Protein AF-A0A3C1A4V4-F1 (afdb_monomer)

Radius of gyration: 18.72 Å; Cα contacts (8 Å, |Δi|>4): 155; chains: 1; bounding box: 35×50×52 Å

Nearest PDB structures (foldseek):
  5gve-assembly1_A  TM=3.252E-01  e=4.036E+00  Homo sapiens

pLDDT: mean 88.4, std 13.24, range [41.78, 98.62]

Solvent-accessible surface area (backbone atoms only — not comparable to full-atom values): 7143 Å² total; per-residue (Å²): 132,82,80,74,73,53,57,53,72,42,78,36,79,95,75,76,32,25,28,21,38,44,83,45,77,56,98,94,40,80,45,81,46,74,50,71,40,55,62,67,57,25,48,20,62,68,68,74,50,72,59,66,39,56,42,45,42,65,90,60,77,81,53,97,58,97,69,77,54,63,21,67,41,72,69,50,41,50,51,52,35,73,77,34,50,92,37,48,41,46,86,94,37,59,89,63,45,54,75,68,54,50,53,48,52,54,54,50,38,51,52,53,35,46,76,68,67,76,99

Sequence (119 aa):
MKRKNKTIPYYSRKKGKWRVKIVMGYQGKDYLQTEEGELDYVVCEYLRTSLYYPFWLDENRDTERDFQPHAHSFNDALSWLLHYPEHFSIEGFEEFYSEQEIELIQKFQKKLLEDMGKI

Foldseek 3Di:
DPPPQQQDWDQDPVVRWIKHWDWDDDPNDTDIDIDIHHPQVRVCRSVVHFQWAFWWFQVPPPDPDPDGDTDRDLVVLVVVCLVRLPRIGCVVPCVSDDPVSVVVSVVSSVVSCVVVVND

Secondary structure (DSSP, 8-state):
-----TTS-EEETTTTEEEEEEEEEETTEEEEEEEEESHHHHHHHHHT----EE-EEGGGTT---S---EESSHHHHHHHHHH-TTTEE-TT-GGGS-HHHHHHHHHHHHHHHHHTT--

Structure (mmCIF, N/CA/C/O backbone):
data_AF-A0A3C1A4V4-F1
#
_entry.id   AF-A0A3C1A4V4-F1
#
loop_
_atom_site.group_PDB
_atom_site.id
_atom_site.type_symbol
_atom_site.label_atom_id
_atom_site.label_alt_id
_atom_site.label_comp_id
_atom_site.label_asym_id
_atom_site.label_entity_id
_atom_site.label_seq_id
_atom_site.pdbx_PDB_ins_code
_atom_site.Cartn_x
_atom_site.Cartn_y
_atom_site.Cartn_z
_atom_site.occupancy
_atom_site.B_iso_or_equiv
_atom_site.auth_seq_id
_atom_site.auth_comp_id
_atom_site.auth_asym_id
_atom_site.auth_atom_id
_atom_site.pdbx_PDB_model_num
ATOM 1 N N . MET A 1 1 ? -20.365 14.929 30.698 1.00 41.78 1 MET A N 1
ATOM 2 C CA . MET A 1 1 ? -19.406 14.240 29.799 1.00 41.78 1 MET A CA 1
ATOM 3 C C . MET A 1 1 ? -19.029 15.173 28.655 1.00 41.78 1 MET A C 1
ATOM 5 O O . MET A 1 1 ? -19.887 15.462 27.829 1.00 41.78 1 MET A O 1
ATOM 9 N N . LYS A 1 2 ? -17.788 15.685 28.608 1.00 42.50 2 LYS A N 1
ATOM 10 C CA . LYS A 1 2 ? -17.304 16.485 27.467 1.00 42.50 2 LYS A CA 1
ATOM 11 C C . LYS A 1 2 ? -17.407 15.623 26.202 1.00 42.50 2 LYS A C 1
ATOM 13 O O . LYS A 1 2 ? -16.904 14.499 26.197 1.00 42.50 2 LYS A O 1
ATOM 18 N N . ARG A 1 3 ? -18.107 16.104 25.165 1.00 47.09 3 ARG A N 1
ATOM 19 C CA . ARG A 1 3 ? -18.153 15.440 23.853 1.00 47.09 3 ARG A CA 1
ATOM 20 C C . ARG A 1 3 ? -16.701 15.244 23.417 1.00 47.09 3 ARG A C 1
ATOM 22 O O . ARG A 1 3 ? -16.008 16.230 23.207 1.00 47.09 3 ARG A O 1
ATOM 29 N N . LYS A 1 4 ? -16.222 13.994 23.372 1.00 54.69 4 LYS A N 1
ATOM 30 C CA . LYS A 1 4 ? -14.878 13.679 22.868 1.00 54.69 4 LYS A CA 1
ATOM 31 C C . LYS A 1 4 ? -14.746 14.358 21.506 1.00 54.69 4 LYS A C 1
ATOM 33 O O . LYS A 1 4 ? -15.587 14.099 20.643 1.00 54.69 4 LYS A O 1
ATOM 38 N N . ASN A 1 5 ? -13.760 15.236 21.338 1.00 57.44 5 ASN A N 1
ATOM 39 C CA . ASN A 1 5 ? -13.426 15.806 20.039 1.00 57.44 5 ASN A CA 1
ATOM 40 C C . ASN A 1 5 ? -13.049 14.638 19.125 1.00 57.44 5 ASN A C 1
ATOM 42 O O . ASN A 1 5 ? -11.953 14.097 19.208 1.00 57.44 5 ASN A O 1
ATOM 46 N N . LYS A 1 6 ? -14.004 14.192 18.301 1.00 66.31 6 LYS A N 1
ATOM 47 C CA . LYS A 1 6 ? -13.857 13.055 17.373 1.00 66.31 6 LYS A CA 1
ATOM 48 C C . LYS A 1 6 ? -12.998 13.406 16.151 1.00 66.31 6 LYS A C 1
ATOM 50 O O . LYS A 1 6 ? -13.086 12.730 15.135 1.00 66.31 6 LYS A O 1
ATOM 55 N N . THR A 1 7 ? -12.234 14.486 16.252 1.00 80.00 7 THR A N 1
ATOM 56 C CA . THR A 1 7 ? -11.283 14.959 15.252 1.00 80.00 7 THR A CA 1
ATOM 57 C C . THR A 1 7 ? -9.937 14.258 15.377 1.00 80.00 7 THR A C 1
ATOM 59 O O . THR A 1 7 ? -9.169 14.312 14.437 1.00 80.00 7 THR A O 1
ATOM 62 N N . ILE A 1 8 ? -9.656 13.573 16.491 1.00 91.19 8 ILE A N 1
ATOM 63 C CA . ILE A 1 8 ? -8.502 12.671 16.621 1.00 91.19 8 ILE A CA 1
ATOM 64 C C . ILE A 1 8 ? -8.941 11.263 16.187 1.00 91.19 8 ILE A C 1
ATOM 66 O O . ILE A 1 8 ? -10.020 10.842 16.627 1.00 91.19 8 ILE A O 1
ATOM 70 N N . PRO A 1 9 ? -8.145 10.530 15.380 1.00 94.50 9 PRO A N 1
ATOM 71 C CA . PRO A 1 9 ? -8.407 9.137 15.030 1.00 94.50 9 PRO A CA 1
ATOM 72 C C . PRO A 1 9 ? -8.784 8.266 16.235 1.00 94.50 9 PRO A C 1
ATOM 74 O O . PRO A 1 9 ? -8.170 8.333 17.301 1.00 94.50 9 PRO A O 1
ATOM 77 N N . TYR A 1 10 ? -9.819 7.442 16.085 1.00 94.00 10 TYR A N 1
ATOM 78 C CA . TYR A 1 10 ? -10.293 6.553 17.142 1.00 94.00 10 TYR A CA 1
ATOM 79 C C . TYR A 1 10 ? -10.846 5.244 16.585 1.00 94.00 10 TYR A C 1
ATOM 81 O O . TYR A 1 10 ? -11.543 5.218 15.572 1.00 94.00 10 TYR A O 1
ATOM 89 N N . TYR A 1 11 ? -10.599 4.146 17.300 1.00 95.38 11 TYR A N 1
ATOM 90 C CA . TYR A 1 11 ? -11.131 2.844 16.920 1.00 95.38 11 TYR A CA 1
ATOM 91 C C . TYR A 1 11 ? -12.597 2.689 17.342 1.00 95.38 11 TYR A C 1
ATOM 93 O O . TYR A 1 11 ? -12.963 2.850 18.514 1.00 95.38 11 TYR A O 1
ATOM 101 N N . SER A 1 12 ? -13.466 2.350 16.391 1.00 94.69 12 SER A N 1
ATOM 102 C CA . SER A 1 12 ? -14.878 2.081 16.639 1.00 94.69 12 SER A CA 1
ATOM 103 C C . SER A 1 12 ? -15.132 0.583 16.746 1.00 94.69 12 SER A C 1
ATOM 105 O O . SER A 1 12 ? -15.414 -0.078 15.752 1.00 94.69 12 SER A O 1
ATOM 107 N N . ARG A 1 13 ? -15.149 0.056 17.977 1.00 94.25 13 ARG A N 1
ATOM 108 C CA . ARG A 1 13 ? -15.423 -1.374 18.239 1.00 94.25 13 ARG A CA 1
ATOM 109 C C . ARG A 1 13 ? -16.718 -1.888 17.598 1.00 94.25 13 ARG A C 1
ATOM 111 O O . ARG A 1 13 ? -16.749 -3.002 17.108 1.00 94.25 13 ARG A O 1
ATOM 118 N N . LYS A 1 14 ? -17.774 -1.065 17.552 1.00 94.00 14 LYS A N 1
ATOM 119 C CA . LYS A 1 14 ? -19.058 -1.422 16.912 1.00 94.00 14 LYS A CA 1
ATOM 120 C C . LYS A 1 14 ? -18.928 -1.660 15.401 1.00 94.00 14 LYS A C 1
ATOM 122 O O . LYS A 1 14 ? -19.719 -2.403 14.837 1.00 94.00 14 LYS A O 1
ATOM 127 N N . LYS A 1 15 ? -18.004 -0.958 14.746 1.00 90.88 15 LYS A N 1
ATOM 128 C CA . LYS A 1 15 ? -17.798 -1.003 13.293 1.00 90.88 15 LYS A CA 1
ATOM 129 C C . LYS A 1 15 ? -16.585 -1.842 12.895 1.00 90.88 15 LYS A C 1
ATOM 131 O O . LYS A 1 15 ? -16.455 -2.148 11.721 1.00 90.88 15 LYS A O 1
ATOM 136 N N . GLY A 1 16 ? -15.713 -2.174 13.846 1.00 95.44 16 GLY A N 1
ATOM 137 C CA . GLY A 1 16 ? -14.464 -2.884 13.589 1.00 95.44 16 GLY A CA 1
ATOM 138 C C . GLY A 1 16 ? -13.414 -2.058 12.838 1.00 95.44 16 GLY A C 1
ATOM 139 O O . GLY A 1 16 ? -12.490 -2.643 12.297 1.00 95.44 16 GLY A O 1
ATOM 140 N N . LYS A 1 17 ? -13.544 -0.724 12.787 1.00 95.88 17 LYS A N 1
ATOM 141 C CA . LYS A 1 17 ? -12.704 0.163 11.957 1.00 95.88 17 LYS A CA 1
ATOM 142 C C . LYS A 1 17 ? -12.164 1.364 12.727 1.00 95.88 17 LYS A C 1
ATOM 144 O O . LYS A 1 17 ? -12.804 1.825 13.685 1.00 95.88 17 LYS A O 1
ATOM 149 N N . TRP A 1 18 ? -11.038 1.908 12.269 1.00 95.44 18 TRP A N 1
ATOM 150 C CA . TRP A 1 18 ? -10.571 3.235 12.668 1.00 95.44 18 TRP A CA 1
ATOM 151 C C . TRP A 1 18 ? -11.425 4.311 12.016 1.00 95.44 18 TRP A C 1
ATOM 153 O O . TRP A 1 18 ? -12.006 4.092 10.955 1.00 95.44 18 TRP A O 1
ATOM 163 N N . ARG A 1 19 ? -11.573 5.452 12.693 1.00 95.50 19 ARG A N 1
ATOM 164 C CA . ARG A 1 19 ? -12.405 6.561 12.222 1.00 95.50 19 ARG A CA 1
ATOM 165 C C . ARG A 1 19 ? -11.816 7.903 12.611 1.00 95.50 19 ARG A C 1
ATOM 167 O O . ARG A 1 19 ? -11.302 8.045 13.719 1.00 95.50 19 ARG A O 1
ATOM 174 N N . VAL A 1 20 ? -12.021 8.909 11.773 1.00 94.19 20 VAL A N 1
ATOM 175 C CA . VAL A 1 20 ? -11.739 10.314 12.087 1.00 94.19 20 VAL A CA 1
ATOM 176 C C . VAL A 1 20 ? -12.864 11.189 11.554 1.00 94.19 20 VAL A C 1
ATOM 178 O O . VAL A 1 20 ? -13.541 10.835 10.594 1.00 94.19 20 VAL A O 1
ATOM 181 N N . LYS A 1 21 ? -13.126 12.314 12.218 1.00 93.06 21 LYS A N 1
ATOM 182 C CA . LYS A 1 21 ? -14.001 13.350 11.676 1.00 93.06 21 LYS A CA 1
ATOM 183 C C . LYS A 1 21 ? -13.171 14.515 11.173 1.00 93.06 21 LYS A C 1
ATOM 185 O O . LYS A 1 21 ? -12.503 15.161 11.978 1.00 93.06 21 LYS A O 1
ATOM 190 N N . ILE A 1 22 ? -13.280 14.801 9.886 1.00 89.88 22 ILE A N 1
ATOM 191 C CA . ILE A 1 22 ? -12.587 15.904 9.225 1.00 89.88 22 ILE A CA 1
ATOM 192 C C . ILE A 1 22 ? -13.588 16.988 8.830 1.00 89.88 22 ILE A C 1
ATOM 194 O O . ILE A 1 22 ? -14.765 16.715 8.581 1.00 89.88 22 ILE A O 1
ATOM 198 N N . VAL A 1 23 ? -13.131 18.238 8.835 1.00 87.75 23 VAL A N 1
ATOM 199 C CA . VAL A 1 23 ? -13.907 19.374 8.329 1.00 87.75 23 VAL A CA 1
ATOM 200 C C . VAL A 1 23 ? -13.545 19.565 6.865 1.00 87.75 23 VAL A C 1
ATOM 202 O O . VAL A 1 23 ? -12.368 19.751 6.544 1.00 87.75 23 VAL A O 1
ATOM 205 N N . MET A 1 24 ? -14.558 19.512 6.010 1.00 84.44 24 MET A N 1
ATOM 206 C CA . MET A 1 24 ? -14.463 19.671 4.564 1.00 84.44 24 MET A CA 1
ATOM 207 C C . MET A 1 24 ? -15.206 20.935 4.148 1.00 84.44 24 MET A C 1
ATOM 209 O O . MET A 1 24 ? -16.250 21.247 4.719 1.00 84.44 24 MET A O 1
ATOM 213 N N . GLY A 1 25 ? -14.683 21.640 3.148 1.00 86.25 25 GLY A N 1
ATOM 214 C CA . GLY A 1 25 ? -15.336 22.801 2.549 1.00 86.25 25 GLY A CA 1
ATOM 215 C C . GLY A 1 25 ? -15.904 22.446 1.178 1.00 86.25 25 GLY A C 1
ATOM 216 O O . GLY A 1 25 ? -15.185 21.923 0.331 1.00 86.25 25 GLY A O 1
ATOM 217 N N . TYR A 1 26 ? -17.178 22.743 0.933 1.00 83.69 26 TYR A N 1
ATOM 218 C CA . TYR A 1 26 ? -17.784 22.641 -0.396 1.00 83.69 26 TYR A CA 1
ATOM 219 C C . TYR A 1 26 ? -18.690 23.842 -0.655 1.00 83.69 26 TYR A C 1
ATOM 221 O O . TYR A 1 26 ? -19.547 24.167 0.165 1.00 83.69 26 TYR A O 1
ATOM 229 N N . GLN A 1 27 ? -18.480 24.525 -1.786 1.00 89.19 27 GLN A N 1
ATOM 230 C CA . GLN A 1 27 ? -19.236 25.724 -2.182 1.00 89.19 27 GLN A CA 1
ATOM 231 C C . GLN A 1 27 ? -19.331 26.789 -1.067 1.00 89.19 27 GLN A C 1
ATOM 233 O O . GLN A 1 27 ? -20.390 27.366 -0.819 1.00 89.19 27 GLN A O 1
ATOM 238 N N . GLY A 1 28 ? -18.223 27.024 -0.354 1.00 89.88 28 GLY A N 1
ATOM 239 C CA . GLY A 1 28 ? -18.151 28.011 0.730 1.00 89.88 28 GLY A CA 1
ATOM 240 C C . GLY A 1 28 ? -18.856 27.604 2.030 1.00 89.88 28 GLY A C 1
ATOM 241 O O . GLY A 1 28 ? -19.059 28.454 2.894 1.00 89.88 28 GLY A O 1
ATOM 242 N N . LYS A 1 29 ? -19.245 26.332 2.183 1.00 88.69 29 LYS A N 1
ATOM 243 C CA . LYS A 1 29 ? -19.823 25.788 3.417 1.00 88.69 29 LYS A CA 1
ATOM 244 C C . LYS A 1 29 ? -18.951 24.680 3.986 1.00 88.69 29 LYS A C 1
ATOM 246 O O . LYS A 1 29 ? -18.574 23.757 3.265 1.00 88.69 29 LYS A O 1
ATOM 251 N N . ASP A 1 30 ? -18.728 24.746 5.293 1.00 90.75 30 ASP A N 1
ATOM 252 C CA . ASP A 1 30 ? -18.048 23.692 6.034 1.00 90.75 30 ASP A CA 1
ATOM 253 C C . ASP A 1 30 ? -19.036 22.607 6.463 1.00 90.75 3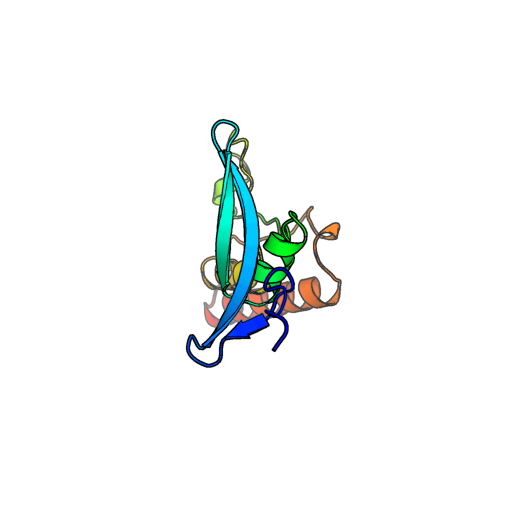0 ASP A C 1
ATOM 255 O O . ASP A 1 30 ? -20.117 22.885 6.991 1.00 90.75 30 ASP A O 1
ATOM 259 N N . TYR A 1 31 ? -18.645 21.352 6.280 1.00 87.12 31 TYR A N 1
ATOM 260 C CA . TYR A 1 31 ? -19.359 20.195 6.798 1.00 87.12 31 TYR A CA 1
ATOM 261 C C . TYR A 1 31 ? -18.385 19.182 7.394 1.00 87.12 31 TYR A C 1
ATOM 263 O O . TYR A 1 31 ? -17.185 19.178 7.130 1.00 87.12 31 TYR A O 1
ATOM 271 N N . LEU A 1 32 ? -18.920 18.332 8.265 1.00 88.50 32 LEU A N 1
ATOM 272 C CA . LEU A 1 32 ? -18.147 17.338 8.991 1.00 88.50 32 LEU A CA 1
ATOM 273 C C . LEU A 1 32 ? -18.297 15.985 8.298 1.00 88.50 32 LEU A C 1
ATOM 275 O O . LEU A 1 32 ? -19.359 15.364 8.383 1.00 88.50 32 LEU A O 1
ATOM 279 N N . GLN A 1 33 ? -17.232 15.518 7.659 1.00 90.12 33 GLN A N 1
ATOM 280 C CA . GLN A 1 33 ? -17.162 14.192 7.058 1.00 90.12 33 GLN A CA 1
ATOM 281 C C . GLN A 1 33 ? -16.561 13.201 8.059 1.00 90.12 33 GLN A C 1
ATOM 283 O O . GLN A 1 33 ? -15.797 13.578 8.949 1.00 90.12 33 GLN A O 1
ATOM 288 N N . THR A 1 34 ? -16.985 11.939 7.997 1.00 93.44 34 THR A N 1
ATOM 289 C CA . THR A 1 34 ? -16.392 10.868 8.806 1.00 93.44 34 THR A CA 1
ATOM 290 C C . THR A 1 34 ? -15.724 9.881 7.877 1.00 93.44 34 THR A C 1
ATOM 292 O O . THR A 1 34 ? -16.432 9.177 7.164 1.00 93.44 34 THR A O 1
ATOM 295 N N . GLU A 1 35 ? -14.403 9.803 7.964 1.00 93.69 35 GLU A N 1
ATOM 296 C CA . GLU A 1 35 ? -13.613 8.790 7.275 1.00 93.69 35 GLU A CA 1
ATOM 297 C C . GLU A 1 35 ? -13.492 7.545 8.143 1.00 93.69 35 GLU A C 1
ATOM 299 O O . GLU A 1 35 ? -13.439 7.632 9.380 1.00 93.69 35 GLU A O 1
ATOM 304 N N . GLU A 1 36 ? -13.498 6.375 7.507 1.00 94.38 36 GLU A N 1
ATOM 305 C CA . GLU A 1 36 ? -13.365 5.094 8.191 1.00 94.38 36 GLU A CA 1
ATOM 306 C C . GLU A 1 36 ? -12.645 4.038 7.353 1.00 94.38 36 GLU A C 1
ATOM 308 O O . GLU A 1 36 ? -12.987 3.799 6.201 1.00 94.38 36 GLU A O 1
ATOM 313 N N . GLY A 1 37 ? -11.694 3.344 7.973 1.00 90.88 37 GLY A N 1
ATOM 314 C CA . GLY A 1 37 ? -10.855 2.364 7.293 1.00 90.88 37 GLY A CA 1
ATOM 315 C C . GLY A 1 37 ? -9.768 1.813 8.204 1.00 90.88 37 GLY A C 1
ATOM 316 O O . GLY A 1 37 ? -9.954 1.739 9.428 1.00 90.88 37 GLY A O 1
ATOM 317 N N . GLU A 1 38 ? -8.653 1.437 7.587 1.00 90.25 38 GLU A N 1
ATOM 318 C CA . GLU A 1 38 ? -7.410 1.108 8.280 1.00 90.25 38 GLU A CA 1
ATOM 319 C C . GLU A 1 38 ? -6.801 2.345 8.954 1.00 90.25 38 GLU A C 1
ATOM 321 O O . GLU A 1 38 ? -7.191 3.489 8.694 1.00 90.25 38 GLU A O 1
ATOM 326 N N . LEU A 1 39 ? -5.904 2.114 9.915 1.00 92.00 39 LEU A N 1
ATOM 327 C CA . LEU A 1 39 ? -5.377 3.190 10.757 1.00 92.00 39 LEU A CA 1
ATOM 328 C C . LEU A 1 39 ? -4.572 4.215 9.954 1.00 92.00 39 LEU A C 1
ATOM 330 O O . LEU A 1 39 ? -4.749 5.412 10.158 1.00 92.00 39 LEU A O 1
ATOM 334 N N . ASP A 1 40 ? -3.694 3.749 9.078 1.00 90.69 40 ASP A N 1
ATOM 335 C CA . ASP A 1 40 ? -2.847 4.573 8.218 1.00 90.69 40 ASP A CA 1
ATOM 336 C C . ASP A 1 40 ? -3.673 5.473 7.292 1.00 90.69 40 ASP A C 1
ATOM 338 O O . ASP A 1 40 ? -3.439 6.681 7.269 1.00 90.69 40 ASP A O 1
ATOM 342 N N . TYR A 1 41 ? -4.710 4.932 6.645 1.00 88.44 41 TYR A N 1
ATOM 343 C CA . TYR A 1 41 ? -5.675 5.707 5.863 1.00 88.44 41 TYR A CA 1
ATOM 344 C C . TYR A 1 41 ? -6.317 6.814 6.711 1.00 88.44 41 TYR A C 1
ATOM 346 O O . TYR A 1 41 ? -6.287 7.993 6.369 1.00 88.44 41 TYR A O 1
ATOM 354 N N . VAL A 1 42 ? -6.838 6.459 7.887 1.00 92.50 42 VAL A N 1
ATOM 355 C CA . VAL A 1 42 ? -7.493 7.415 8.792 1.00 92.50 42 VAL A CA 1
ATOM 356 C C . VAL A 1 42 ? -6.521 8.488 9.307 1.00 92.50 42 VAL A C 1
ATOM 358 O O . VAL A 1 42 ? -6.927 9.630 9.538 1.00 92.50 42 VAL A O 1
ATOM 361 N N . VAL A 1 43 ? -5.246 8.148 9.505 1.00 92.38 43 VAL A N 1
ATOM 362 C CA . VAL A 1 43 ? -4.191 9.103 9.875 1.00 92.38 43 VAL A CA 1
ATOM 363 C C . VAL A 1 43 ? -3.847 10.026 8.705 1.00 92.38 43 VAL A C 1
ATOM 365 O O . VAL A 1 43 ? -3.682 11.224 8.927 1.00 92.38 43 VAL A O 1
ATOM 368 N N . CYS A 1 44 ? -3.801 9.516 7.475 1.00 92.00 44 CYS A N 1
ATOM 369 C CA . CYS A 1 44 ? -3.609 10.319 6.265 1.00 92.00 44 CYS A CA 1
ATOM 370 C C . CYS A 1 44 ? -4.704 11.386 6.128 1.00 92.00 44 CYS A C 1
ATOM 372 O O . CYS A 1 44 ? -4.401 12.577 6.033 1.00 92.00 44 CYS A O 1
ATOM 374 N N . GLU A 1 45 ? -5.968 10.983 6.272 1.00 90.81 45 GLU A N 1
ATOM 375 C CA . GL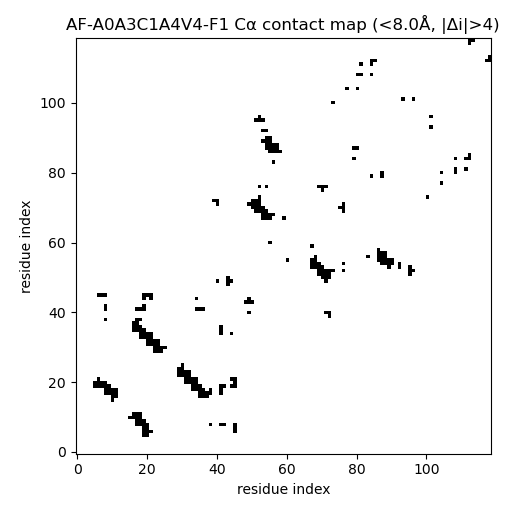U A 1 45 ? -7.122 11.892 6.272 1.00 90.81 45 GLU A CA 1
ATOM 376 C C . GLU A 1 45 ? -7.037 12.937 7.395 1.00 90.81 45 GLU A C 1
ATOM 378 O O . GLU A 1 45 ? -7.312 14.123 7.198 1.00 90.81 45 GLU A O 1
ATOM 383 N N . TYR A 1 46 ? -6.599 12.522 8.587 1.00 91.31 46 TYR A N 1
ATOM 384 C CA . TYR A 1 46 ? -6.392 13.427 9.718 1.00 91.31 46 TYR A CA 1
ATOM 385 C C . TYR A 1 46 ? -5.316 14.488 9.443 1.00 91.31 46 TYR A C 1
ATOM 387 O O . TYR A 1 46 ? -5.494 15.655 9.797 1.00 91.31 46 TYR A O 1
ATOM 395 N N . LEU A 1 47 ? -4.209 14.085 8.819 1.00 91.25 47 LEU A N 1
ATOM 396 C CA . LEU A 1 47 ? -3.070 14.947 8.504 1.00 91.25 47 LEU A CA 1
ATOM 397 C C . LEU A 1 47 ? -3.246 15.724 7.193 1.00 91.25 47 LEU A C 1
ATOM 399 O O . LEU A 1 47 ? -2.425 16.592 6.902 1.00 91.25 47 LEU A O 1
ATOM 403 N N . ARG A 1 48 ? -4.308 15.444 6.423 1.00 86.94 48 ARG A N 1
ATOM 404 C CA . ARG A 1 48 ? -4.520 15.955 5.057 1.00 86.94 48 ARG A CA 1
ATOM 405 C C . ARG A 1 48 ? -3.319 15.682 4.150 1.00 86.94 48 ARG A C 1
ATOM 407 O O . ARG A 1 48 ? -2.873 16.551 3.406 1.00 86.94 48 ARG A O 1
ATOM 414 N N . THR A 1 49 ? -2.794 14.469 4.253 1.00 89.50 49 THR A N 1
ATOM 415 C CA . THR A 1 49 ? -1.704 13.952 3.424 1.00 89.50 49 THR A CA 1
ATOM 416 C C . THR A 1 49 ? -2.067 12.552 2.945 1.00 89.50 49 THR A C 1
ATOM 418 O O . THR A 1 49 ? -3.133 12.034 3.273 1.00 89.50 49 THR A O 1
ATOM 421 N N . SER A 1 50 ? -1.202 11.918 2.170 1.00 86.31 50 SER A N 1
ATOM 422 C CA . SER A 1 50 ? -1.347 10.513 1.807 1.00 86.31 50 SER A CA 1
ATOM 423 C C . SER A 1 50 ? 0.018 9.853 1.807 1.00 86.31 50 SER A C 1
ATOM 425 O O . SER A 1 50 ? 1.016 10.486 1.464 1.00 86.31 50 SER A O 1
ATOM 427 N N . LEU A 1 51 ? 0.060 8.581 2.194 1.00 90.19 51 LEU A N 1
ATOM 428 C CA . LEU A 1 51 ? 1.199 7.751 1.841 1.00 90.19 51 LEU A CA 1
ATOM 429 C C . LEU A 1 51 ? 1.191 7.534 0.327 1.00 90.19 51 LEU A C 1
ATOM 431 O O . LEU A 1 51 ? 0.130 7.465 -0.305 1.00 90.19 51 LEU A O 1
ATOM 435 N N . TYR A 1 52 ? 2.389 7.463 -0.233 1.00 90.12 52 TYR A N 1
ATOM 436 C CA . TYR A 1 52 ? 2.610 7.365 -1.663 1.00 90.12 52 TYR A CA 1
ATOM 437 C C . TYR A 1 52 ? 3.669 6.297 -1.908 1.00 90.12 52 TYR A C 1
ATOM 439 O O . TYR A 1 52 ? 4.845 6.520 -1.634 1.00 90.12 52 TYR A O 1
ATOM 447 N N . TYR A 1 53 ? 3.226 5.136 -2.386 1.00 94.44 53 TYR A N 1
ATOM 448 C CA . TYR A 1 53 ? 4.074 3.995 -2.725 1.00 94.44 53 TYR A CA 1
ATOM 449 C C . TYR A 1 53 ? 4.016 3.770 -4.241 1.00 94.44 53 TYR A C 1
ATOM 451 O O . TYR A 1 53 ? 3.156 3.017 -4.710 1.00 94.44 53 TYR A O 1
ATOM 459 N N . PRO A 1 54 ? 4.844 4.479 -5.026 1.00 94.50 54 PRO A N 1
ATOM 460 C CA . PRO A 1 54 ? 4.855 4.365 -6.476 1.00 94.50 54 PRO A CA 1
ATOM 461 C C . PRO A 1 54 ? 5.555 3.084 -6.926 1.00 94.50 54 PRO A C 1
ATOM 463 O O . PRO A 1 54 ? 6.485 2.595 -6.283 1.00 94.50 54 PRO A O 1
ATOM 466 N N . PHE A 1 55 ? 5.096 2.535 -8.043 1.00 94.88 55 PHE A N 1
ATOM 467 C CA . PHE A 1 55 ? 5.686 1.361 -8.675 1.00 94.88 55 PHE A CA 1
ATOM 468 C C . PHE A 1 55 ? 5.363 1.351 -10.168 1.00 94.88 55 PHE A C 1
ATOM 470 O O . PHE A 1 55 ? 4.443 2.013 -10.653 1.00 94.88 55 PHE A O 1
ATOM 477 N N . TRP A 1 56 ? 6.115 0.553 -10.906 1.00 92.56 56 TRP A N 1
ATOM 478 C CA . TRP A 1 56 ? 5.832 0.200 -12.280 1.00 92.56 56 TRP A CA 1
ATOM 479 C C . TRP A 1 56 ? 5.047 -1.101 -12.351 1.00 92.56 56 TRP A C 1
ATOM 481 O O . TRP A 1 56 ? 5.280 -2.038 -11.590 1.00 92.56 56 TRP A O 1
ATOM 491 N N . LEU A 1 57 ? 4.152 -1.143 -13.329 1.00 88.69 57 LEU A N 1
ATOM 492 C CA . LEU A 1 57 ? 3.714 -2.370 -13.975 1.00 88.69 57 LEU A CA 1
ATOM 493 C C . LEU A 1 57 ? 4.244 -2.260 -15.403 1.00 88.69 57 LEU A C 1
ATOM 495 O O . LEU A 1 57 ? 4.012 -1.219 -16.012 1.00 88.69 57 LEU A O 1
ATOM 499 N N . ASP A 1 58 ? 4.981 -3.247 -15.914 1.00 77.62 58 ASP A N 1
ATOM 500 C CA . ASP A 1 58 ? 5.650 -3.177 -17.229 1.00 77.62 58 ASP A CA 1
ATOM 501 C C . ASP A 1 58 ? 4.766 -2.648 -18.374 1.00 77.62 58 ASP A C 1
ATOM 503 O O . ASP A 1 58 ? 5.254 -1.923 -19.236 1.00 77.62 58 ASP A O 1
ATOM 507 N N . GLU A 1 59 ? 3.455 -2.914 -18.351 1.00 66.19 59 GLU A N 1
ATOM 508 C CA . GLU A 1 59 ? 2.484 -2.382 -19.324 1.00 66.19 59 GLU A CA 1
ATOM 509 C C . GLU A 1 59 ? 2.359 -0.842 -19.326 1.00 66.19 59 GLU A C 1
ATOM 511 O O . GLU A 1 59 ? 1.889 -0.254 -20.297 1.00 66.19 59 GLU A O 1
ATOM 516 N N . ASN A 1 60 ? 2.770 -0.177 -18.244 1.00 63.38 60 ASN A N 1
ATOM 517 C CA . ASN A 1 60 ? 2.596 1.258 -18.003 1.00 63.38 60 ASN A CA 1
ATOM 518 C C . ASN A 1 60 ? 3.910 2.059 -18.065 1.00 63.38 60 ASN A C 1
ATOM 520 O O . ASN A 1 60 ? 3.873 3.268 -17.836 1.00 63.38 60 ASN A O 1
ATOM 524 N N . ARG A 1 61 ? 5.062 1.435 -18.364 1.00 63.53 61 ARG A N 1
ATOM 525 C CA . ARG A 1 61 ? 6.355 2.152 -18.446 1.00 63.53 61 ARG A CA 1
ATOM 526 C C . ARG A 1 61 ? 6.449 3.111 -19.647 1.00 63.53 61 ARG A C 1
ATOM 528 O O . ARG A 1 61 ? 7.274 4.015 -19.611 1.00 63.53 61 ARG A O 1
ATOM 535 N N . ASP A 1 62 ? 5.608 2.935 -20.671 1.00 53.88 62 ASP A N 1
ATOM 536 C CA . ASP A 1 62 ? 5.730 3.624 -21.972 1.00 53.88 62 ASP A CA 1
ATOM 537 C C . ASP A 1 62 ? 4.436 4.321 -22.436 1.00 53.88 62 ASP A C 1
ATOM 539 O O . ASP A 1 62 ? 4.231 4.610 -23.614 1.00 53.88 62 ASP A O 1
ATOM 543 N N . THR A 1 63 ? 3.503 4.576 -21.516 1.00 53.12 63 THR A N 1
ATOM 544 C CA . THR A 1 63 ? 2.295 5.331 -21.858 1.00 53.12 63 THR A CA 1
ATOM 545 C C . THR A 1 63 ? 2.518 6.798 -21.524 1.00 53.12 63 THR A C 1
ATOM 547 O O . THR A 1 63 ? 2.864 7.101 -20.388 1.00 53.12 63 THR A O 1
ATOM 550 N N . GLU A 1 64 ? 2.244 7.710 -22.461 1.00 55.03 64 GLU A N 1
ATOM 551 C CA . GLU A 1 64 ? 2.136 9.175 -22.277 1.00 55.03 64 GLU A CA 1
ATOM 552 C C . GLU A 1 64 ? 1.056 9.592 -21.242 1.00 55.03 64 GLU A C 1
ATOM 554 O O . GLU A 1 64 ? 0.473 10.672 -21.307 1.00 55.03 64 GLU A O 1
ATOM 559 N N . ARG A 1 65 ? 0.701 8.706 -20.308 1.00 53.91 65 ARG A N 1
ATOM 560 C CA . ARG A 1 65 ? -0.260 8.940 -19.245 1.00 53.91 65 ARG A CA 1
ATOM 561 C C . ARG A 1 65 ? 0.453 9.663 -18.114 1.00 53.91 65 ARG A C 1
ATOM 563 O O . ARG A 1 65 ? 1.342 9.105 -17.482 1.00 53.91 65 ARG A O 1
ATOM 570 N N . ASP A 1 66 ? -0.054 10.842 -17.778 1.00 55.31 66 ASP A N 1
ATOM 571 C CA . ASP A 1 66 ? 0.321 11.640 -16.599 1.00 55.31 66 ASP A CA 1
ATOM 572 C C . ASP A 1 66 ? 0.094 10.927 -15.244 1.00 55.31 66 ASP A C 1
ATOM 574 O O . ASP A 1 66 ? 0.219 11.548 -14.189 1.00 55.31 66 ASP A O 1
ATOM 578 N N . PHE A 1 67 ? -0.285 9.643 -15.231 1.00 65.44 67 PHE A N 1
ATOM 579 C CA . PHE A 1 67 ? -0.661 8.930 -14.017 1.00 65.44 67 PHE A CA 1
ATOM 580 C C . PHE A 1 67 ? 0.121 7.632 -13.847 1.00 65.44 67 PHE A C 1
ATOM 582 O O . PHE A 1 67 ? -0.208 6.584 -14.406 1.00 65.44 67 PHE A O 1
ATOM 589 N N . GLN A 1 68 ? 1.152 7.724 -13.019 1.00 82.75 68 GLN A N 1
ATOM 590 C CA . GLN A 1 68 ? 1.916 6.594 -12.527 1.00 82.75 68 GLN A CA 1
ATOM 591 C C . GLN A 1 68 ? 1.098 5.756 -11.521 1.00 82.75 68 GLN A C 1
ATOM 593 O O . GLN A 1 68 ? 0.470 6.330 -10.619 1.00 82.75 68 GLN A O 1
ATOM 598 N N . PRO A 1 69 ? 1.132 4.409 -11.615 1.00 87.06 69 PRO A N 1
ATOM 599 C CA . PRO A 1 69 ? 0.565 3.538 -10.592 1.00 87.06 69 PRO A CA 1
ATOM 600 C C . PRO A 1 69 ? 1.203 3.786 -9.221 1.00 87.06 69 PRO A C 1
ATOM 602 O O . PRO A 1 69 ? 2.423 3.872 -9.085 1.00 87.06 69 PRO A O 1
ATOM 605 N N . HIS A 1 70 ? 0.367 3.882 -8.193 1.00 91.69 70 HIS A N 1
ATOM 606 C CA . HIS A 1 70 ? 0.816 3.988 -6.814 1.00 91.69 70 HIS A CA 1
ATOM 607 C C . HIS A 1 70 ? -0.220 3.403 -5.859 1.00 91.69 70 HIS A C 1
ATOM 609 O O . HIS A 1 70 ? -1.408 3.294 -6.174 1.00 91.69 70 HIS A O 1
ATOM 615 N N . ALA A 1 71 ? 0.251 3.035 -4.676 1.00 91.75 71 ALA A N 1
ATOM 616 C CA . ALA A 1 71 ? -0.557 2.562 -3.569 1.00 91.75 71 ALA A CA 1
ATOM 617 C C . ALA A 1 71 ? -0.590 3.593 -2.431 1.00 91.75 71 ALA A C 1
ATOM 619 O O . ALA A 1 71 ? 0.345 4.376 -2.248 1.00 91.75 71 ALA A O 1
ATOM 620 N N . HIS A 1 72 ? -1.670 3.564 -1.646 1.00 88.25 72 HIS A N 1
ATOM 621 C CA . HIS A 1 72 ? -1.846 4.414 -0.460 1.00 88.25 72 HIS A CA 1
ATOM 622 C C . HIS A 1 72 ? -1.462 3.711 0.849 1.00 88.25 72 HIS A C 1
ATOM 624 O O . HIS A 1 72 ? -1.570 4.300 1.922 1.00 88.25 72 HIS A O 1
ATOM 630 N N . SER A 1 73 ? -0.992 2.466 0.765 1.00 90.00 73 SER A N 1
ATOM 631 C CA . SER A 1 73 ? -0.386 1.718 1.863 1.00 90.00 73 SER A CA 1
ATOM 632 C C . SER A 1 73 ? 0.632 0.717 1.313 1.00 90.00 73 SER A C 1
ATOM 634 O O . SER A 1 73 ? 0.531 0.274 0.165 1.00 90.00 73 SER A O 1
ATOM 636 N N . PHE A 1 74 ? 1.590 0.305 2.142 1.00 93.81 74 PHE A N 1
ATOM 637 C CA . PHE A 1 74 ? 2.522 -0.756 1.761 1.00 93.81 74 PHE A CA 1
ATOM 638 C C . PHE A 1 74 ? 1.798 -2.094 1.521 1.00 93.81 74 PHE A C 1
ATOM 640 O O . PHE A 1 74 ? 2.144 -2.834 0.604 1.00 93.81 74 PHE A O 1
ATOM 647 N N . ASN A 1 75 ? 0.730 -2.381 2.276 1.00 93.31 75 ASN A N 1
ATOM 648 C CA . ASN A 1 75 ? -0.102 -3.568 2.050 1.00 93.31 75 ASN A CA 1
ATOM 649 C C . ASN A 1 75 ? -0.770 -3.557 0.670 1.00 93.31 75 ASN A C 1
ATOM 651 O O . ASN A 1 75 ? -0.840 -4.599 0.020 1.00 93.31 75 ASN A O 1
ATOM 655 N N . ASP A 1 76 ? -1.233 -2.397 0.203 1.00 91.75 76 ASP A N 1
ATOM 656 C CA . ASP A 1 76 ? -1.789 -2.275 -1.143 1.00 91.75 76 ASP A CA 1
ATOM 657 C C . ASP A 1 76 ? -0.702 -2.501 -2.203 1.00 91.75 76 ASP A C 1
ATOM 659 O O . ASP A 1 76 ? -0.953 -3.207 -3.177 1.00 91.75 76 ASP A O 1
ATOM 663 N N . ALA A 1 77 ? 0.521 -1.993 -2.000 1.00 95.31 77 ALA A N 1
ATOM 664 C CA . ALA A 1 77 ? 1.651 -2.280 -2.890 1.00 95.31 77 ALA A CA 1
ATOM 665 C C . ALA A 1 77 ? 1.961 -3.790 -2.955 1.00 95.31 77 ALA A C 1
ATOM 667 O O . ALA A 1 77 ? 2.130 -4.342 -4.042 1.00 95.31 77 ALA A O 1
ATOM 668 N N . LEU A 1 78 ? 1.948 -4.490 -1.813 1.00 97.44 78 LEU A N 1
ATOM 669 C CA . LEU A 1 78 ? 2.094 -5.951 -1.766 1.00 97.44 78 LEU A CA 1
ATOM 670 C C . LEU A 1 78 ? 0.943 -6.685 -2.471 1.00 97.44 78 LEU A C 1
ATOM 672 O O . LEU A 1 78 ? 1.172 -7.720 -3.093 1.00 97.44 78 LEU A O 1
ATOM 676 N N . SER A 1 79 ? -0.282 -6.161 -2.393 1.00 96.19 79 SER A N 1
ATOM 677 C CA . SER A 1 79 ? -1.437 -6.700 -3.121 1.00 96.19 79 SER A CA 1
ATOM 678 C C 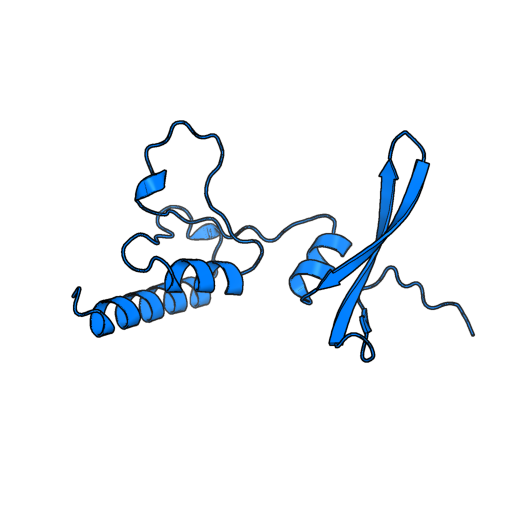. SER A 1 79 ? -1.237 -6.589 -4.636 1.00 96.19 79 SER A C 1
ATOM 680 O O . SER A 1 79 ? -1.417 -7.570 -5.359 1.00 96.19 79 SER A O 1
ATOM 682 N N . TRP A 1 80 ? -0.775 -5.432 -5.125 1.00 95.81 80 TRP A N 1
ATOM 683 C CA . TRP A 1 80 ? -0.406 -5.255 -6.533 1.00 95.81 80 TRP A CA 1
ATOM 684 C C . TRP A 1 80 ? 0.691 -6.228 -6.967 1.00 95.81 80 TRP A C 1
ATOM 686 O O . TRP A 1 80 ? 0.540 -6.890 -7.994 1.00 95.81 80 TRP A O 1
ATOM 696 N N . LEU A 1 81 ? 1.748 -6.373 -6.166 1.00 97.19 81 LEU A N 1
ATOM 697 C CA . LEU A 1 81 ? 2.819 -7.333 -6.425 1.00 97.19 81 LEU A CA 1
ATOM 698 C C . LEU A 1 81 ? 2.302 -8.780 -6.496 1.00 97.19 81 LEU A C 1
ATOM 700 O O . LEU A 1 81 ? 2.688 -9.522 -7.393 1.00 97.19 81 LEU A O 1
ATOM 704 N N . LEU A 1 82 ? 1.405 -9.180 -5.590 1.00 97.56 82 LEU A N 1
ATOM 705 C CA . LEU A 1 82 ? 0.800 -10.515 -5.592 1.00 97.56 82 LEU A CA 1
ATOM 706 C C . LEU A 1 82 ? 0.001 -10.791 -6.876 1.00 97.56 82 LEU A C 1
ATOM 708 O O . LEU A 1 82 ? 0.000 -11.917 -7.370 1.00 97.56 82 LEU A O 1
ATOM 712 N N . HIS A 1 83 ? -0.682 -9.777 -7.409 1.00 95.19 83 HIS A N 1
ATOM 713 C CA . HIS A 1 83 ? -1.478 -9.905 -8.629 1.00 95.19 83 HIS A CA 1
ATOM 714 C C . HIS A 1 83 ? -0.645 -9.833 -9.917 1.00 95.19 83 HIS A C 1
ATOM 716 O O . HIS A 1 83 ? -1.037 -10.445 -10.911 1.00 95.19 83 HIS A O 1
ATOM 722 N N . TYR A 1 84 ? 0.490 -9.127 -9.904 1.00 94.44 84 TYR A N 1
ATOM 723 C CA . TYR A 1 84 ? 1.316 -8.876 -11.092 1.00 94.44 84 TYR A CA 1
ATOM 724 C C . TYR A 1 84 ? 2.823 -9.083 -10.838 1.00 94.44 84 TYR A C 1
ATOM 726 O O . TYR A 1 84 ? 3.620 -8.186 -11.121 1.00 94.44 84 TYR A O 1
ATOM 734 N N . PRO A 1 85 ? 3.264 -10.252 -10.339 1.00 95.69 85 PRO A N 1
ATOM 735 C CA . PRO A 1 85 ? 4.643 -10.442 -9.887 1.00 95.69 85 PRO A CA 1
ATOM 736 C C . PRO A 1 85 ? 5.685 -10.361 -11.005 1.00 95.69 85 PRO A C 1
ATOM 738 O O . PRO A 1 85 ? 6.816 -9.980 -10.736 1.00 95.69 85 PRO A O 1
ATOM 741 N N . GLU A 1 86 ? 5.334 -10.688 -12.250 1.00 94.50 86 GLU A N 1
ATOM 742 C CA . GLU A 1 86 ? 6.252 -10.574 -13.397 1.00 94.50 86 GLU A CA 1
ATOM 743 C C . GLU A 1 86 ? 6.451 -9.127 -13.860 1.00 94.50 86 GLU A C 1
ATOM 745 O O . GLU A 1 86 ? 7.474 -8.826 -14.461 1.00 94.50 86 GLU A O 1
ATOM 750 N N . HIS A 1 87 ? 5.492 -8.246 -13.567 1.00 92.75 87 HI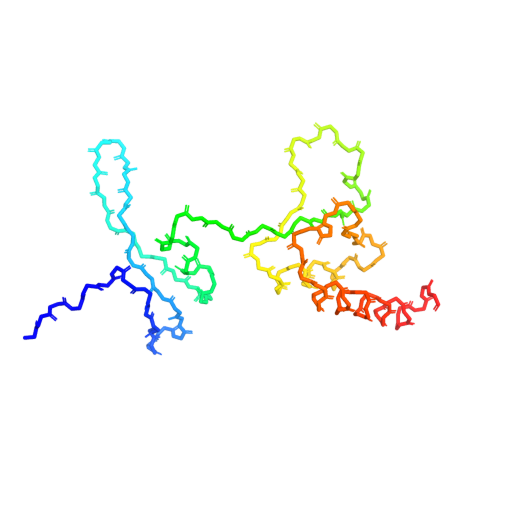S A N 1
ATOM 751 C CA . HIS A 1 87 ? 5.454 -6.884 -14.103 1.00 92.75 87 HIS A CA 1
ATOM 752 C C . HIS A 1 87 ? 5.723 -5.810 -13.057 1.00 92.75 87 HIS A C 1
ATOM 754 O O . HIS A 1 87 ? 5.937 -4.651 -13.406 1.00 92.75 87 HIS A O 1
ATOM 760 N N . PHE A 1 88 ? 5.672 -6.173 -11.778 1.00 95.19 88 PHE A N 1
ATOM 761 C CA . PHE A 1 88 ? 5.859 -5.249 -10.676 1.00 95.19 88 PHE A CA 1
ATOM 762 C C . PHE A 1 88 ? 7.329 -4.851 -10.530 1.00 95.19 88 PHE A C 1
ATOM 764 O O . PHE A 1 88 ? 8.215 -5.701 -10.455 1.00 95.19 88 PHE A O 1
ATOM 771 N N . SER A 1 89 ? 7.603 -3.555 -10.423 1.00 94.69 89 SER A N 1
ATOM 772 C CA . SER A 1 89 ? 8.949 -3.070 -10.125 1.00 94.69 89 SER A CA 1
ATOM 773 C C . SER A 1 89 ? 8.913 -1.746 -9.380 1.00 94.69 89 SER A C 1
ATOM 775 O O . SER A 1 89 ? 8.097 -0.881 -9.675 1.00 94.69 89 SER A O 1
ATOM 777 N N . ILE A 1 90 ? 9.830 -1.572 -8.434 1.00 96.06 90 ILE A N 1
ATOM 778 C CA . ILE A 1 90 ? 10.043 -0.303 -7.721 1.00 96.06 90 ILE A CA 1
ATOM 779 C C . ILE A 1 90 ? 11.318 0.413 -8.178 1.00 96.06 90 ILE A C 1
ATOM 781 O O . ILE A 1 90 ? 11.764 1.344 -7.519 1.00 96.06 90 ILE A O 1
ATOM 785 N N . GLU A 1 91 ? 11.925 -0.038 -9.277 1.00 94.19 91 GLU A N 1
ATOM 786 C CA . GLU A 1 91 ? 13.137 0.566 -9.832 1.00 94.19 91 GLU A CA 1
ATOM 787 C C . GLU A 1 91 ? 12.907 2.054 -10.146 1.00 94.19 91 GLU A C 1
ATOM 789 O O . GLU A 1 91 ? 12.010 2.405 -10.922 1.00 94.19 91 GLU A O 1
ATOM 794 N N . GLY A 1 92 ? 13.715 2.924 -9.535 1.00 92.44 92 GLY A N 1
ATOM 795 C CA . GLY A 1 92 ? 13.579 4.381 -9.618 1.00 92.44 92 GLY A CA 1
ATOM 796 C C . GLY A 1 92 ? 12.651 5.005 -8.567 1.00 92.44 92 GLY A C 1
ATOM 797 O O . GLY A 1 92 ? 12.461 6.220 -8.585 1.00 92.44 92 GLY A O 1
ATOM 798 N N . PHE A 1 93 ? 12.086 4.205 -7.657 1.00 94.81 93 PHE A N 1
ATOM 799 C CA . PHE A 1 93 ? 11.234 4.649 -6.545 1.00 94.81 93 PHE A CA 1
ATOM 800 C C . PHE A 1 93 ? 11.743 4.233 -5.173 1.00 94.81 93 PHE A C 1
ATOM 802 O O . PHE A 1 93 ? 11.009 4.322 -4.192 1.00 94.81 93 PHE A O 1
ATOM 809 N N . GLU A 1 94 ? 12.986 3.786 -5.070 1.00 96.56 94 GLU A N 1
ATOM 810 C CA . GLU A 1 94 ? 13.543 3.222 -3.846 1.00 96.56 94 GLU A CA 1
ATOM 811 C C . GLU A 1 94 ? 13.455 4.198 -2.664 1.00 96.56 94 GLU A C 1
ATOM 813 O O . GLU A 1 94 ? 13.231 3.766 -1.540 1.00 96.56 94 GLU A O 1
ATOM 818 N N . GLU A 1 95 ? 13.537 5.511 -2.906 1.00 96.00 95 GLU A N 1
ATOM 819 C CA . GLU A 1 95 ? 13.415 6.538 -1.860 1.00 96.00 95 GLU A CA 1
ATOM 820 C C . GLU A 1 95 ? 12.040 6.587 -1.168 1.00 96.00 95 GLU A C 1
ATOM 822 O O . GLU A 1 95 ? 11.930 7.111 -0.058 1.00 96.00 95 GLU A O 1
ATOM 827 N N . PHE A 1 96 ? 10.996 6.034 -1.795 1.00 95.88 96 PHE A N 1
ATOM 828 C CA . PHE A 1 96 ? 9.641 5.970 -1.239 1.00 95.88 96 PHE A CA 1
ATOM 829 C C . PHE A 1 96 ? 9.417 4.750 -0.338 1.00 95.88 96 PHE A C 1
ATOM 831 O O . PHE A 1 96 ? 8.365 4.639 0.293 1.00 95.88 96 PHE A O 1
ATOM 838 N N . TYR A 1 97 ? 10.391 3.845 -0.264 1.00 96.69 97 TYR A N 1
ATOM 839 C CA . TYR A 1 97 ? 10.325 2.627 0.531 1.00 96.69 97 TYR A CA 1
ATOM 840 C C . TYR A 1 97 ? 11.460 2.613 1.554 1.00 96.69 97 TYR A C 1
ATOM 842 O O . TYR A 1 97 ? 12.574 3.071 1.308 1.00 96.69 97 TYR A O 1
ATOM 850 N N . SER A 1 98 ? 11.200 2.048 2.726 1.00 96.50 98 SER A N 1
ATOM 851 C CA . SER A 1 98 ? 12.272 1.710 3.658 1.00 96.50 98 SER A CA 1
ATOM 852 C C . SER A 1 98 ? 13.093 0.520 3.147 1.00 96.50 98 SER A C 1
ATOM 854 O O . SER A 1 98 ? 12.599 -0.324 2.399 1.00 96.50 98 SER A O 1
ATOM 856 N N . GLU A 1 99 ? 14.333 0.383 3.623 1.00 98.00 99 GLU A N 1
ATOM 857 C CA . GLU A 1 99 ? 15.196 -0.761 3.281 1.00 98.00 99 GLU A CA 1
ATOM 858 C C . GLU A 1 99 ? 14.528 -2.117 3.587 1.00 98.00 99 GLU A C 1
ATOM 860 O O . GLU A 1 99 ? 14.654 -3.066 2.814 1.00 98.00 99 GLU A O 1
ATOM 865 N N . GLN A 1 100 ? 13.765 -2.201 4.684 1.00 98.31 100 GLN A N 1
ATOM 866 C CA . GLN A 1 100 ? 13.044 -3.420 5.069 1.00 98.31 100 GLN A CA 1
ATOM 867 C C . GLN A 1 100 ? 11.877 -3.736 4.124 1.00 98.31 100 GLN A C 1
ATOM 869 O O . GLN A 1 100 ? 11.638 -4.901 3.806 1.00 98.31 100 GLN A O 1
ATOM 874 N N . GLU A 1 101 ? 11.150 -2.715 3.665 1.00 98.12 101 GLU A N 1
ATOM 875 C CA . GLU A 1 101 ? 10.066 -2.872 2.688 1.00 98.12 101 GLU A CA 1
ATOM 876 C C . GLU A 1 101 ? 10.612 -3.317 1.326 1.00 98.12 101 GLU A C 1
ATOM 878 O O . GLU A 1 101 ? 10.046 -4.224 0.715 1.00 98.12 101 GLU A O 1
ATOM 883 N N . ILE A 1 102 ? 11.747 -2.755 0.892 1.00 98.56 102 ILE A N 1
ATOM 884 C CA . ILE A 1 102 ? 12.450 -3.166 -0.333 1.00 98.56 102 ILE A CA 1
ATOM 885 C C . ILE A 1 102 ? 12.856 -4.643 -0.247 1.00 98.56 102 ILE A C 1
ATOM 887 O O . ILE A 1 102 ? 12.550 -5.422 -1.154 1.00 98.56 102 ILE A O 1
ATOM 891 N N . GLU A 1 103 ? 13.501 -5.058 0.849 1.00 98.50 103 GLU A N 1
ATOM 892 C CA . GLU A 1 103 ? 13.921 -6.452 1.046 1.00 98.50 103 GLU A CA 1
ATOM 893 C C . GLU A 1 103 ? 12.721 -7.415 1.019 1.00 98.50 103 GLU A C 1
ATOM 895 O O . GLU A 1 103 ? 12.783 -8.493 0.416 1.00 98.50 103 GLU A O 1
ATOM 900 N N . LEU A 1 104 ? 11.612 -7.026 1.653 1.00 98.56 104 LEU A N 1
ATOM 901 C CA . LEU A 1 104 ? 10.390 -7.819 1.680 1.00 98.56 104 LEU A CA 1
ATOM 902 C C . LEU A 1 104 ? 9.755 -7.944 0.289 1.00 98.56 104 LEU A C 1
ATOM 904 O O . LEU A 1 104 ? 9.421 -9.061 -0.107 1.00 98.56 104 LEU A O 1
ATOM 908 N N . ILE A 1 105 ? 9.634 -6.840 -0.459 1.00 98.50 105 ILE A N 1
ATOM 909 C CA . ILE A 1 105 ? 9.142 -6.830 -1.847 1.00 98.50 105 ILE A CA 1
ATOM 910 C C . ILE A 1 105 ? 9.959 -7.805 -2.699 1.00 98.50 105 ILE A C 1
ATOM 912 O O . ILE A 1 105 ? 9.388 -8.691 -3.333 1.00 98.50 105 ILE A O 1
ATOM 916 N N . GLN A 1 106 ? 11.290 -7.704 -2.660 1.00 98.31 106 GLN A N 1
ATOM 917 C CA . GLN A 1 106 ? 12.181 -8.540 -3.469 1.00 98.31 106 GLN A CA 1
ATOM 918 C C . GLN A 1 106 ? 12.047 -10.029 -3.131 1.00 98.31 106 GLN A C 1
ATOM 920 O O . GLN A 1 106 ? 11.925 -10.872 -4.023 1.00 98.31 106 GLN A O 1
ATOM 925 N N . LYS A 1 107 ? 12.041 -10.375 -1.836 1.00 98.62 107 LYS A N 1
ATOM 926 C CA . LYS A 1 107 ? 11.878 -11.766 -1.385 1.00 98.62 107 LYS A CA 1
ATOM 927 C C . LYS A 1 107 ? 10.512 -12.329 -1.756 1.00 98.62 107 LYS A C 1
ATOM 929 O O . LYS A 1 107 ? 10.427 -13.485 -2.171 1.00 98.62 107 LYS A O 1
ATOM 934 N N . PHE A 1 108 ? 9.459 -11.530 -1.606 1.00 98.56 108 PHE A N 1
ATOM 935 C CA . PHE A 1 108 ? 8.103 -11.957 -1.917 1.00 98.56 108 PHE A CA 1
ATOM 936 C C . PHE A 1 108 ? 7.922 -12.176 -3.419 1.00 98.56 108 PHE A C 1
ATOM 938 O O . PHE A 1 108 ? 7.486 -13.253 -3.822 1.00 98.56 108 PHE A O 1
ATOM 945 N N . GLN A 1 109 ? 8.352 -11.217 -4.240 1.00 98.25 109 GLN A N 1
ATOM 946 C CA . GLN A 1 109 ? 8.318 -11.326 -5.696 1.00 98.25 109 GLN A CA 1
ATOM 947 C C . GLN A 1 109 ? 9.078 -12.558 -6.184 1.00 98.25 109 GLN A C 1
ATOM 949 O O . GLN A 1 109 ? 8.530 -13.361 -6.934 1.00 98.25 109 GLN A O 1
ATOM 954 N N . LYS A 1 110 ? 10.310 -12.763 -5.700 1.00 98.44 110 LYS A N 1
ATOM 955 C CA . LYS A 1 110 ? 11.112 -13.938 -6.052 1.00 98.44 110 LYS A CA 1
ATOM 956 C C . LYS A 1 110 ? 10.373 -15.241 -5.742 1.00 98.44 110 LYS A C 1
ATOM 958 O O . LYS A 1 110 ? 10.294 -16.109 -6.604 1.00 98.44 110 LYS A O 1
ATOM 963 N N . LYS A 1 111 ? 9.799 -15.366 -4.540 1.00 98.62 111 LYS A N 1
ATOM 964 C CA . LYS A 1 111 ? 9.074 -16.579 -4.142 1.00 98.62 111 LYS A CA 1
ATOM 965 C C . LYS A 1 111 ? 7.846 -16.838 -5.017 1.00 98.62 111 LYS A C 1
ATOM 967 O O . LYS A 1 111 ? 7.592 -17.987 -5.366 1.00 98.62 111 LYS A O 1
ATOM 972 N N . LEU A 1 112 ? 7.102 -15.787 -5.373 1.00 98.31 112 LEU A N 1
ATOM 973 C CA . LEU A 1 112 ? 5.956 -15.891 -6.282 1.00 98.31 112 LEU A CA 1
ATOM 974 C C . LEU A 1 112 ? 6.390 -16.411 -7.658 1.00 98.31 112 LEU A C 1
ATOM 976 O O . LEU A 1 112 ? 5.773 -17.332 -8.184 1.00 98.31 112 LEU A O 1
ATOM 980 N N . LEU A 1 113 ? 7.474 -15.866 -8.212 1.00 98.00 113 LEU A N 1
ATOM 981 C CA . LEU A 1 113 ? 7.991 -16.277 -9.519 1.00 98.00 113 LEU A CA 1
ATOM 982 C C . LEU A 1 113 ? 8.514 -17.725 -9.522 1.00 98.00 113 LEU A C 1
ATOM 984 O O . LEU A 1 113 ? 8.240 -18.456 -10.475 1.00 98.00 113 LEU A O 1
ATOM 988 N N . GLU A 1 114 ? 9.204 -18.155 -8.459 1.00 98.31 114 GLU A N 1
ATOM 989 C CA . GLU A 1 114 ? 9.630 -19.554 -8.269 1.00 98.31 114 GLU A CA 1
ATOM 990 C C . GLU A 1 114 ? 8.421 -20.506 -8.231 1.00 98.31 114 GLU A C 1
ATOM 992 O O . GLU A 1 114 ? 8.389 -21.508 -8.944 1.00 98.31 114 GLU A O 1
ATOM 997 N N . ASP A 1 115 ? 7.386 -20.176 -7.450 1.00 98.00 115 ASP A N 1
ATOM 998 C CA . ASP A 1 115 ? 6.177 -21.007 -7.330 1.00 98.00 115 ASP A CA 1
ATOM 999 C C . ASP A 1 115 ? 5.354 -21.063 -8.624 1.00 98.00 115 ASP A C 1
ATOM 1001 O O . ASP A 1 115 ? 4.628 -22.030 -8.864 1.00 98.00 115 ASP A O 1
ATOM 1005 N N . MET A 1 116 ? 5.480 -20.043 -9.473 1.00 97.00 116 MET A N 1
ATOM 1006 C CA . MET A 1 116 ? 4.872 -19.990 -10.802 1.00 97.00 116 MET A CA 1
ATOM 1007 C C . MET A 1 116 ? 5.717 -20.678 -11.888 1.00 97.00 116 MET A C 1
ATOM 1009 O O . MET A 1 116 ? 5.268 -20.762 -13.033 1.00 97.00 116 MET A O 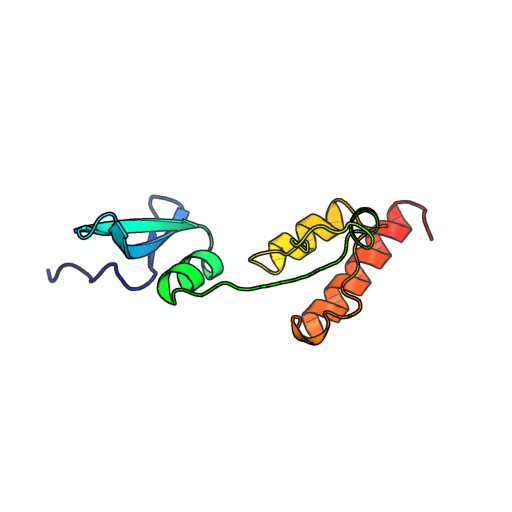1
ATOM 1013 N N . GLY A 1 117 ? 6.924 -21.164 -11.567 1.00 96.75 117 GLY A N 1
ATOM 1014 C CA . GLY A 1 117 ? 7.842 -21.786 -12.527 1.00 96.75 117 GLY A CA 1
ATOM 1015 C C . GLY A 1 117 ? 8.385 -20.815 -13.581 1.00 96.75 117 GLY A C 1
ATOM 1016 O O . GLY A 1 117 ? 8.637 -21.219 -14.717 1.00 96.75 117 GLY A O 1
ATOM 1017 N N . LYS A 1 118 ? 8.498 -19.527 -13.235 1.00 91.31 118 LYS A N 1
ATOM 1018 C CA . LYS A 1 118 ? 8.974 -18.458 -14.131 1.00 91.31 118 LYS A CA 1
ATOM 1019 C C . LYS A 1 118 ? 10.479 -18.215 -14.039 1.00 91.31 118 LYS A C 1
ATOM 1021 O O . LYS A 1 118 ? 11.042 -17.634 -14.965 1.00 91.31 118 LYS A O 1
ATOM 1026 N N . ILE A 1 119 ? 11.105 -18.669 -12.955 1.00 87.56 119 ILE A N 1
ATOM 1027 C CA . ILE A 1 119 ? 12.552 -18.652 -12.708 1.00 87.56 119 ILE A CA 1
ATOM 1028 C C . ILE A 1 119 ? 12.999 -19.943 -12.028 1.00 87.56 119 ILE A C 1
ATOM 1030 O O . ILE A 1 119 ? 12.129 -20.625 -11.438 1.00 87.56 119 ILE A O 1
#

Mean predicted aligned error: 6.83 Å

=== Feature glossary ===
Feature key, reading from the visual/contextual features back to the raw sequence:

Rendered structure images. Structure images are PyMOL renders from six orthogonal camera directions. Cartoon representation draws helices as coils and strands as arrows; sticks shows the backbone as bonds; surface shows the solvent-excluded envelope. Rainbow coloring maps sequence position to hue (blue→red, N→C); chain coloring assigns a distinct color p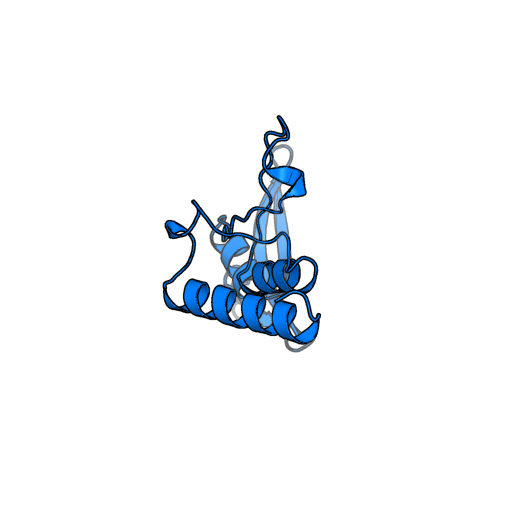er polypeptide.

Contact-map, Ramachandran, and PAE plots. Three diagnostic plots accompany the record. The Cα contact map visualizes the tertiary structure as a 2D adjacency matrix (8 Å cutoff, sequence-local contacts suppressed). The Ramachandran plot shows the distribution of backbone (φ, ψ) torsions, with points in the α and β basins reflecting secondary structur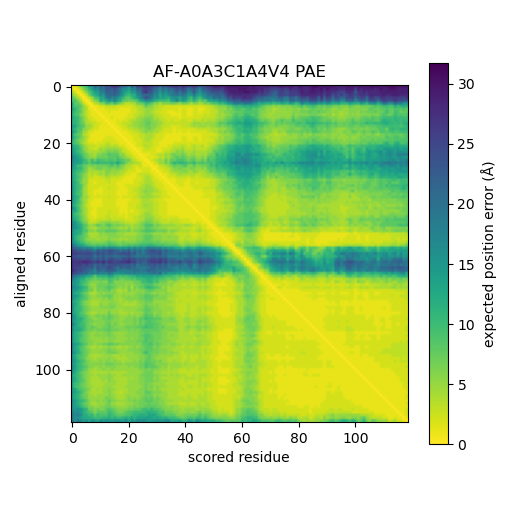e content. The PAE plot shows AlphaFold's inter-residue confidence as a color matrix.

InterPro / GO / CATH / organism. The annotation block draws on four external resources. InterPro: which protein families and domains the sequence belongs to. GO: standardized terms for what the protein does, what process it participates in, and where in the cell it acts. CATH: which structural fold it has in the CATH hierarchy. Organism: the species of origin.

Nearest PDB structures. Structural nearest neighbors (via Foldseek easy-search vs the PDB). Reported per hit: target PDB id, E-value, and alignment TM-score. A TM-score above ~0.5 is the conventional threshold for 'same fold'.

Predicted aligned error. Predicted aligned error is AlphaFold's pairwise confidence. Unlike pLDDT (per-residue), PAE is per-residue-pair and captures whether two parts of the structure are correctly placed relative to each other. Units are ångströms of expected positional error.

Solvent-accessible surface area. SASA measures how much of the protein is reachable by solvent. It is computed by rolling a water-sized probe over the atomic surface and summing the exposed area (Å²). Per-residue SASA distinguishes core (buried, low SASA) from surface (exposed, high SASA) residues; total SASA is a whole-molecule size measure.

B-factor. Crystallographic B-factors measure how much each atom's electron density is smeared out, in Å². They rise in mobile loops and surface residues and fall in the buried interior. In AlphaFold models this column is repurposed to hold pLDDT instead.

pLDDT. For AlphaFold models, the B-factor field carries pLDDT — the model's own estimate of local accuracy on a 0–100 scale. Regions with pLDDT<50 should be treated as essentially unmodeled; they often correspond to intrinsically disordered segments.

Backbone torsions (φ/ψ). φ (phi) and ψ (psi) are the two rotatable backbone dihedrals per residue: φ is the C(i-1)–N–Cα–C torsion, ψ is the N–Cα–C–N(i+1) torsion, both in degrees on (−180°, 180°]. α-helical residues cluster near (−60°, −45°); β-strand residues near (−120°, +130°). A Ramachandran plot is simply a scatter of (φ, ψ) for every residue.

Radius of gyration, Cα contacts, bounding box. Radius of gyration (Rg) is the root-mean-square distance of Cα atoms from their centroid — a single number for overall size and compactness. A globular domain of N residues has Rg ≈ 2.2·N^0.38 Å; an extended or disordered chain has a much larger Rg. The Cα contact count is the number of residue pairs whose Cα atoms are within 8 Å and are more than four positions apart in sequence — a standard proxy for 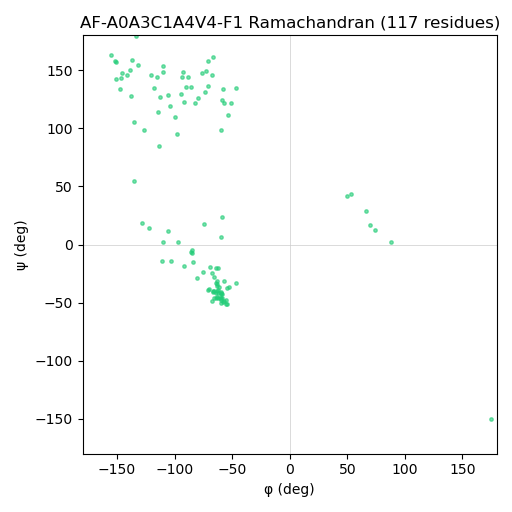tertiary packing density. The bounding box is the smallest axis-aligned box enclosing all Cα atoms.

Secondary structure (3-state, P-SEA). Three-state secondary structure (P-SEA) collapses the eight DSSP classes into helix (a), strand (b), and coil (c). P-SEA assigns these from Cα geometry alone — distances and angles — without requiring backbone oxygens, so it works on any Cα trace.

Secondary structure (8-state, DSSP). Secondary structure is the local, repeating backbone conformation. DSSP classifies it into eight states by reading the hydrogen-bond network: three helix types (H, G, I), two β types (E, B), two non-regular types (T, S), and unstructured coil (-).

Foldseek 3Di. The Foldseek 3Di string encodes local tertiary geometry as a 20-letter alphabet — one character per residue — derived from the relative positions of nearby Cα atoms. Unlike the amino-acid sequence, 3Di is a direct function of the 3D structure, so two proteins with the same fold have similar 3Di strings even at low sequence identity.

mmCIF coordinates. Structure coordinates are given as an mmCIF _atom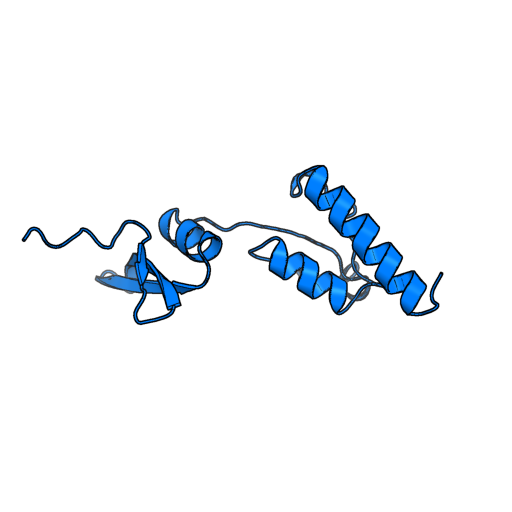_site loop: one row per atom with element, residue name, chain id, sequence number, and x/y/z position in Å. Only the four main-chain atoms per residue are included here; side chains are omitted to keep the record compact.

Sequence. This is the polypeptide sequence — one letter per residue, N-terminus first. Length ranges from a few dozen residues for small domains to over a thousand for large multi-domain proteins.